Protein AF-A0A2N2ZIQ5-F1 (afdb_monomer_lite)

Sequence (145 aa):
MNPFLFITVTIGIGVLFEKLFQKEEELSEIKPENIFEDFKVKYFKKSHVGATKTQITKSIEKIIPEYKSFKIGKTGNPTTRNAGHKTYTSMFLLCDSKDSDFISELENYYNSKYISHSKNDNKKVGSAGKSVSINGHYYLYIVVR

Structure (mmCIF, N/CA/C/O backbone):
data_AF-A0A2N2ZIQ5-F1
#
_entry.id   AF-A0A2N2ZIQ5-F1
#
loop_
_atom_site.group_PDB
_atom_site.id
_atom_site.type_symbol
_atom_site.label_atom_id
_atom_site.label_alt_id
_atom_site.label_comp_id
_atom_site.label_asym_id
_atom_site.label_entity_id
_atom_site.label_seq_id
_atom_site.pdbx_PDB_ins_code
_atom_site.Cartn_x
_atom_site.Cartn_y
_atom_site.Cartn_z
_atom_site.occupancy
_atom_site.B_iso_or_equiv
_atom_site.auth_seq_id
_atom_site.auth_comp_id
_atom_site.auth_asym_id
_atom_site.auth_atom_id
_atom_site.pdbx_PDB_model_num
ATOM 1 N N . MET A 1 1 ? -17.606 -17.488 10.998 1.00 30.20 1 MET A N 1
ATOM 2 C CA . MET A 1 1 ? -16.674 -18.490 10.436 1.00 30.20 1 MET A CA 1
ATOM 3 C C . MET A 1 1 ? -15.318 -17.825 10.333 1.00 30.20 1 MET A C 1
ATOM 5 O O . MET A 1 1 ? -15.194 -16.871 9.585 1.00 30.20 1 MET A O 1
ATOM 9 N N . ASN A 1 2 ? -14.368 -18.262 11.156 1.00 43.09 2 ASN A N 1
ATOM 10 C CA . ASN A 1 2 ? -13.003 -17.740 11.212 1.00 43.09 2 ASN A CA 1
ATOM 11 C C . ASN A 1 2 ? -12.154 -18.411 10.123 1.00 43.09 2 ASN A C 1
ATOM 13 O O . ASN A 1 2 ? -12.148 -19.643 10.077 1.00 43.09 2 ASN A O 1
ATOM 17 N N . PRO A 1 3 ? -11.369 -17.658 9.340 1.00 38.97 3 PRO A N 1
ATOM 18 C CA . PRO A 1 3 ? -10.135 -18.183 8.795 1.00 38.97 3 PRO A CA 1
ATOM 19 C C . PRO A 1 3 ? -8.992 -17.256 9.216 1.00 38.97 3 PRO A C 1
ATOM 21 O O . PRO A 1 3 ? -8.681 -16.280 8.539 1.00 38.97 3 PRO A O 1
ATOM 24 N N . PHE A 1 4 ? -8.355 -17.583 10.342 1.00 41.16 4 PHE A N 1
ATOM 25 C CA . PHE A 1 4 ? -6.972 -17.184 10.588 1.00 41.16 4 PHE A CA 1
ATOM 26 C C . PHE A 1 4 ? -6.143 -17.764 9.443 1.00 41.16 4 PHE A C 1
ATOM 28 O O . PHE A 1 4 ? -5.848 -18.959 9.429 1.00 41.16 4 PHE A O 1
ATOM 35 N N . LEU A 1 5 ? -5.846 -16.944 8.441 1.00 45.12 5 LEU A N 1
ATOM 36 C CA . LEU A 1 5 ? -5.066 -17.362 7.296 1.00 45.12 5 LEU A CA 1
ATOM 37 C C . LEU A 1 5 ? -3.983 -16.327 7.025 1.00 45.12 5 LEU A C 1
ATOM 39 O O . LEU A 1 5 ? -4.269 -15.181 6.691 1.00 45.12 5 LEU A O 1
ATOM 43 N N . PHE A 1 6 ? -2.765 -16.849 7.126 1.00 45.56 6 PHE A N 1
ATOM 44 C CA . PHE A 1 6 ? -1.484 -16.293 6.730 1.00 45.56 6 PHE A CA 1
ATOM 45 C C . PHE A 1 6 ? -0.861 -15.261 7.655 1.00 45.56 6 PHE A C 1
ATOM 47 O O . PHE A 1 6 ? -1.304 -14.124 7.736 1.00 45.56 6 PHE A O 1
ATOM 54 N N . ILE A 1 7 ? 0.240 -15.681 8.284 1.00 50.03 7 ILE A N 1
ATOM 55 C CA . ILE A 1 7 ? 1.346 -14.774 8.548 1.00 50.03 7 ILE A CA 1
ATOM 56 C C . ILE A 1 7 ? 2.644 -15.553 8.333 1.00 50.03 7 ILE A C 1
ATOM 58 O O . ILE A 1 7 ? 3.126 -16.254 9.224 1.00 50.03 7 ILE A O 1
ATOM 62 N N . THR A 1 8 ? 3.234 -15.417 7.148 1.00 47.94 8 THR A N 1
ATOM 63 C CA . THR A 1 8 ? 4.678 -15.634 7.013 1.00 47.94 8 THR A CA 1
ATOM 64 C C . THR A 1 8 ? 5.338 -14.281 7.266 1.00 47.94 8 THR A C 1
ATOM 66 O O . THR A 1 8 ? 5.411 -13.448 6.368 1.00 47.94 8 THR A O 1
ATOM 69 N N . VAL A 1 9 ? 5.765 -14.016 8.508 1.00 52.66 9 VAL A N 1
ATOM 70 C CA . VAL A 1 9 ? 6.519 -12.793 8.833 1.00 52.66 9 VAL A CA 1
ATOM 71 C C . VAL A 1 9 ? 7.916 -12.928 8.235 1.00 52.66 9 VAL A C 1
ATOM 73 O O . VAL A 1 9 ? 8.742 -13.699 8.726 1.00 52.66 9 VAL A O 1
ATOM 76 N N . THR A 1 10 ? 8.237 -12.146 7.210 1.00 58.78 10 THR A N 1
ATOM 77 C CA . THR A 1 10 ? 9.629 -11.940 6.796 1.00 58.78 10 THR A CA 1
ATOM 78 C C . THR A 1 10 ? 10.266 -10.943 7.766 1.00 58.78 10 THR A C 1
ATOM 80 O O . THR A 1 10 ? 10.339 -9.746 7.498 1.00 58.78 10 THR A O 1
ATOM 83 N N . ILE A 1 11 ? 10.714 -11.438 8.927 1.00 60.81 11 ILE A N 1
ATOM 84 C CA . ILE A 1 11 ? 11.228 -10.647 10.069 1.00 60.81 11 ILE A CA 1
ATOM 85 C C . ILE A 1 11 ? 12.204 -9.539 9.625 1.00 60.81 11 ILE A C 1
ATOM 87 O O . ILE A 1 11 ? 12.155 -8.418 10.126 1.00 60.81 11 ILE A O 1
ATOM 91 N N . GLY A 1 12 ? 13.057 -9.816 8.631 1.00 70.00 12 GLY A N 1
ATOM 92 C CA . GLY A 1 12 ? 14.032 -8.850 8.117 1.00 70.00 12 GLY A CA 1
ATOM 93 C C . GLY A 1 12 ? 13.429 -7.628 7.411 1.00 70.00 12 GLY A C 1
ATOM 94 O O . GLY A 1 12 ? 14.000 -6.545 7.494 1.00 70.00 12 GLY A O 1
ATOM 95 N N . ILE A 1 13 ? 12.285 -7.770 6.737 1.00 74.75 13 ILE A N 1
ATOM 96 C CA . ILE A 1 13 ? 11.612 -6.656 6.054 1.00 74.75 13 ILE A CA 1
ATOM 97 C C . ILE A 1 13 ? 10.848 -5.800 7.068 1.00 74.75 13 ILE A C 1
ATOM 99 O O . ILE A 1 13 ? 10.948 -4.574 7.013 1.00 74.75 13 ILE A O 1
ATOM 103 N N . GLY A 1 14 ? 10.178 -6.423 8.043 1.00 77.56 14 GLY A N 1
ATOM 104 C CA . GLY A 1 14 ? 9.429 -5.705 9.077 1.00 77.56 14 GLY A CA 1
ATOM 105 C C . GLY A 1 14 ? 10.290 -4.710 9.868 1.00 77.56 14 GLY A C 1
ATOM 106 O O . GLY A 1 14 ? 9.921 -3.547 10.001 1.00 77.56 14 GLY A O 1
ATOM 107 N N . VAL A 1 15 ? 11.496 -5.117 10.281 1.00 80.31 15 VAL A N 1
ATOM 108 C CA . VAL A 1 15 ? 12.452 -4.244 10.999 1.00 80.31 15 VAL A CA 1
ATOM 109 C C . VAL A 1 15 ? 12.901 -3.041 10.155 1.00 80.31 15 VAL A C 1
ATOM 111 O O . VAL A 1 15 ? 13.182 -1.963 10.681 1.00 80.31 15 VAL A O 1
ATOM 114 N N . LEU A 1 16 ? 12.998 -3.195 8.832 1.00 81.50 16 LEU A N 1
ATOM 115 C CA . LEU A 1 16 ? 13.394 -2.095 7.949 1.00 81.50 16 LEU A CA 1
ATOM 116 C C . LEU A 1 16 ? 12.281 -1.061 7.797 1.00 81.50 16 LEU A C 1
ATOM 118 O O . LEU A 1 16 ? 12.554 0.140 7.800 1.00 81.50 16 LEU A O 1
ATOM 122 N N . PHE A 1 17 ? 11.041 -1.529 7.683 1.00 80.88 17 PHE A N 1
ATOM 123 C CA . PHE A 1 17 ? 9.871 -0.664 7.656 1.00 80.88 17 PHE A CA 1
ATOM 124 C C . PHE A 1 17 ? 9.663 0.048 8.989 1.00 80.88 17 PHE A C 1
ATOM 126 O O . PHE A 1 17 ? 9.414 1.248 8.983 1.00 80.88 17 PHE A O 1
ATOM 133 N N . GLU A 1 18 ? 9.869 -0.637 10.114 1.00 78.25 18 GLU A N 1
ATOM 134 C CA . GLU A 1 18 ? 9.844 -0.016 11.440 1.00 78.25 18 GLU A CA 1
ATOM 135 C C . GLU A 1 18 ? 10.811 1.175 11.505 1.00 78.25 18 GLU A C 1
ATOM 137 O O . GLU A 1 18 ? 10.415 2.283 11.847 1.00 78.25 18 GLU A O 1
ATOM 142 N N . LYS A 1 19 ? 12.067 1.002 11.074 1.00 79.25 19 LYS A N 1
ATOM 143 C CA . LYS A 1 19 ? 13.052 2.100 11.053 1.00 79.25 19 LYS A CA 1
ATOM 144 C C . LYS A 1 19 ? 12.649 3.267 10.153 1.00 79.25 19 LYS A C 1
ATOM 146 O O . LYS A 1 19 ? 12.978 4.413 10.461 1.00 79.25 19 LYS A O 1
ATOM 151 N N . LEU A 1 20 ? 11.986 2.992 9.028 1.00 78.12 20 LEU A N 1
ATOM 152 C CA . LEU A 1 20 ? 11.483 4.041 8.140 1.00 78.12 20 LEU A CA 1
ATOM 153 C C . LEU A 1 20 ? 10.326 4.805 8.803 1.00 78.12 20 LEU A C 1
ATOM 155 O O . LEU A 1 20 ? 10.297 6.035 8.758 1.00 78.12 20 LEU A O 1
ATOM 159 N N . PHE A 1 21 ? 9.418 4.076 9.450 1.00 77.19 21 PHE A N 1
ATOM 160 C CA . PHE A 1 21 ? 8.152 4.586 9.967 1.00 77.19 21 PHE A CA 1
ATOM 161 C C . PHE A 1 21 ? 8.166 5.008 11.433 1.00 77.19 21 PHE A C 1
ATOM 163 O O . PHE A 1 21 ? 7.235 5.672 11.862 1.00 77.19 21 PHE A O 1
ATOM 170 N N . GLN A 1 22 ? 9.235 4.766 12.191 1.00 72.00 22 GLN A N 1
ATOM 171 C CA . GLN A 1 22 ? 9.427 5.374 13.517 1.00 72.00 22 GLN A CA 1
ATOM 172 C C . GLN A 1 22 ? 9.374 6.913 13.470 1.00 72.00 22 GLN A C 1
ATOM 174 O O . GLN A 1 22 ? 9.111 7.562 14.477 1.00 72.00 22 GLN A O 1
ATOM 179 N N . LYS A 1 23 ? 9.613 7.512 12.297 1.00 72.19 23 LYS A N 1
ATOM 180 C CA . LYS A 1 23 ? 9.476 8.958 12.060 1.00 72.19 23 LYS A CA 1
ATOM 181 C C . LYS A 1 23 ? 8.051 9.383 11.684 1.00 72.19 23 LYS A C 1
ATOM 183 O O . LYS A 1 23 ? 7.772 10.578 11.625 1.00 72.19 23 LYS A O 1
ATOM 188 N N . GLU A 1 24 ? 7.172 8.426 11.405 1.00 77.25 24 GLU A N 1
ATOM 189 C CA . GLU A 1 24 ? 5.769 8.611 11.043 1.00 77.25 24 GLU A CA 1
ATOM 190 C C . GLU A 1 24 ? 4.879 8.273 12.239 1.00 77.25 24 GLU A C 1
ATOM 192 O O . GLU A 1 24 ? 4.600 7.110 12.505 1.00 77.25 24 GLU A O 1
ATOM 197 N N . GLU A 1 25 ? 4.385 9.293 12.944 1.00 76.81 25 GLU A N 1
ATOM 198 C CA . GLU A 1 25 ? 3.503 9.111 14.109 1.00 76.81 25 GLU A CA 1
ATOM 199 C C . GLU A 1 25 ? 2.286 8.215 13.787 1.00 76.81 25 GLU A C 1
ATOM 201 O O . GLU A 1 25 ? 1.975 7.317 14.565 1.00 76.81 25 GLU A O 1
ATOM 206 N N . GLU A 1 26 ? 1.687 8.368 12.592 1.00 80.88 26 GLU A N 1
ATOM 207 C CA . GLU A 1 26 ? 0.591 7.521 12.067 1.00 80.88 26 GLU A CA 1
ATOM 208 C C . GLU A 1 26 ? 0.905 6.018 12.087 1.00 80.88 26 GLU A C 1
ATOM 210 O O . GLU A 1 26 ? 0.016 5.196 12.313 1.00 80.88 26 GLU A O 1
ATOM 215 N N . LEU A 1 27 ? 2.155 5.660 11.795 1.00 84.44 27 LEU A N 1
ATOM 216 C CA . LEU A 1 27 ? 2.597 4.287 11.552 1.00 84.44 27 LEU A CA 1
ATOM 217 C C . LEU A 1 27 ? 3.443 3.732 12.703 1.00 84.44 27 LEU A C 1
ATOM 219 O O . LEU A 1 27 ? 3.831 2.567 12.668 1.00 84.44 27 LEU A O 1
ATOM 223 N N . SER A 1 28 ? 3.711 4.551 13.721 1.00 81.38 28 SER A N 1
ATOM 224 C CA . SER A 1 28 ? 4.608 4.234 14.835 1.00 81.38 28 SER A CA 1
ATOM 225 C C . SER A 1 28 ? 4.145 3.048 15.691 1.00 81.38 28 SER A C 1
ATOM 227 O O . SER A 1 28 ? 4.970 2.381 16.311 1.00 81.38 28 SER A O 1
ATOM 229 N N . GLU A 1 29 ? 2.843 2.748 15.696 1.00 83.94 29 GLU A N 1
ATOM 230 C CA . GLU A 1 29 ? 2.259 1.616 16.428 1.00 83.94 29 GLU A CA 1
ATOM 231 C C . GLU A 1 29 ? 2.322 0.286 15.652 1.00 83.94 29 GLU A C 1
ATOM 233 O O . GLU A 1 29 ? 2.058 -0.778 16.222 1.00 83.94 29 GLU A O 1
ATOM 238 N N . ILE A 1 30 ? 2.692 0.311 14.365 1.00 86.50 30 ILE A N 1
ATOM 239 C CA . ILE A 1 30 ? 2.814 -0.903 13.553 1.00 86.50 30 ILE A CA 1
ATOM 240 C C . ILE A 1 30 ? 4.115 -1.613 13.916 1.00 86.50 30 ILE A C 1
ATOM 242 O O . ILE A 1 30 ? 5.209 -1.225 13.506 1.00 86.50 30 ILE A O 1
ATOM 246 N N . LYS A 1 31 ? 3.983 -2.702 14.666 1.00 86.00 31 LYS A N 1
ATOM 247 C CA . LYS A 1 31 ? 5.106 -3.574 15.006 1.00 86.00 31 LYS A CA 1
ATOM 248 C C . LYS A 1 31 ? 5.521 -4.449 13.814 1.00 86.00 31 LYS A C 1
ATOM 250 O O . LYS A 1 31 ? 4.661 -4.769 12.989 1.00 86.00 31 LYS A O 1
ATOM 255 N N . PRO A 1 32 ? 6.789 -4.896 13.729 1.00 84.69 32 PRO A N 1
ATOM 256 C CA . PRO A 1 32 ? 7.269 -5.761 12.647 1.00 84.69 32 PRO A CA 1
ATOM 257 C C . PRO A 1 32 ? 6.417 -7.014 12.394 1.00 84.69 32 PRO A C 1
ATOM 259 O O . PRO A 1 32 ? 6.243 -7.409 11.244 1.00 84.69 32 PRO A O 1
ATOM 262 N N . GLU A 1 33 ? 5.861 -7.624 13.441 1.00 84.12 33 GLU A N 1
ATOM 263 C CA . GLU A 1 33 ? 4.972 -8.790 13.354 1.00 84.12 33 GLU A CA 1
ATOM 264 C C . GLU A 1 33 ? 3.608 -8.497 12.703 1.00 84.12 33 GLU A C 1
ATOM 266 O O . GLU A 1 33 ? 2.940 -9.424 12.252 1.00 84.12 33 GLU A O 1
ATOM 271 N N . ASN A 1 34 ? 3.221 -7.222 12.606 1.00 88.12 34 ASN A N 1
ATOM 272 C CA . ASN A 1 34 ? 1.977 -6.755 11.987 1.00 88.12 34 ASN A CA 1
ATOM 273 C C . ASN A 1 34 ? 2.201 -6.198 10.568 1.00 88.12 34 ASN A C 1
ATOM 275 O O . ASN A 1 34 ? 1.397 -5.404 10.068 1.00 88.12 34 ASN A O 1
ATOM 279 N N . ILE A 1 35 ? 3.313 -6.582 9.933 1.00 86.94 35 ILE A N 1
ATOM 280 C CA . ILE A 1 35 ? 3.638 -6.256 8.544 1.00 86.94 35 ILE A CA 1
ATOM 281 C C . ILE A 1 35 ? 3.540 -7.537 7.714 1.00 86.94 35 ILE A C 1
ATOM 283 O O . ILE A 1 35 ? 4.352 -8.452 7.841 1.00 86.94 35 ILE A O 1
ATOM 287 N N . PHE A 1 36 ? 2.535 -7.586 6.845 1.00 87.31 36 PHE A N 1
ATOM 288 C CA . PHE A 1 36 ? 2.138 -8.779 6.106 1.00 87.31 36 PHE A CA 1
ATOM 289 C C . PHE A 1 36 ? 2.547 -8.697 4.636 1.00 87.31 36 PHE A C 1
ATOM 291 O O . PHE A 1 36 ? 2.262 -7.711 3.952 1.00 87.31 36 PHE A O 1
ATOM 298 N N . GLU A 1 37 ? 3.156 -9.764 4.117 1.00 84.75 37 GLU A N 1
ATOM 299 C CA . GLU A 1 37 ? 3.523 -9.885 2.696 1.00 84.75 37 GLU A CA 1
ATOM 300 C C . GLU A 1 37 ? 2.596 -10.806 1.900 1.00 84.75 37 GLU A C 1
ATOM 302 O O . GLU A 1 37 ? 2.709 -10.880 0.680 1.00 84.75 37 GLU A O 1
ATOM 307 N N . ASP A 1 38 ? 1.645 -11.479 2.546 1.00 79.31 38 ASP A N 1
ATOM 308 C CA . ASP A 1 38 ? 0.836 -12.525 1.904 1.00 79.31 38 ASP A CA 1
ATOM 309 C C . ASP A 1 38 ? -0.085 -11.990 0.788 1.00 79.31 38 ASP A C 1
ATOM 311 O O . ASP A 1 38 ? -0.530 -12.729 -0.091 1.00 79.31 38 ASP A O 1
ATOM 315 N N . PHE A 1 39 ? -0.322 -10.676 0.775 1.00 78.94 39 PHE A N 1
ATOM 316 C CA . PHE A 1 39 ? -1.100 -9.968 -0.245 1.00 78.94 39 PHE A CA 1
ATOM 317 C C . PHE A 1 39 ? -0.244 -9.316 -1.337 1.00 78.94 39 PHE A C 1
ATOM 319 O O . PHE A 1 39 ? -0.793 -8.693 -2.257 1.00 78.94 39 PHE A O 1
ATOM 326 N N . LYS A 1 40 ? 1.082 -9.457 -1.244 1.00 82.88 40 LYS A N 1
ATOM 327 C CA . LYS A 1 40 ? 2.047 -8.795 -2.113 1.00 82.88 40 LYS A CA 1
ATOM 328 C C . LYS A 1 40 ? 2.077 -9.459 -3.477 1.00 82.88 40 LYS A C 1
ATOM 330 O O . LYS A 1 40 ? 2.458 -10.618 -3.648 1.00 82.88 40 LYS A O 1
ATOM 335 N N . VAL A 1 41 ? 1.718 -8.680 -4.483 1.00 79.81 41 VAL A N 1
ATOM 336 C CA . VAL A 1 41 ? 1.784 -9.099 -5.874 1.00 79.81 41 VAL A CA 1
ATOM 337 C C . VAL A 1 41 ? 3.225 -9.004 -6.355 1.00 79.81 41 VAL A C 1
ATOM 339 O O . VAL A 1 41 ? 3.811 -7.922 -6.375 1.00 79.81 41 VAL A O 1
ATOM 342 N N . LYS A 1 42 ? 3.793 -10.133 -6.794 1.00 70.81 42 LYS A N 1
ATOM 343 C CA . LYS A 1 42 ? 5.086 -10.137 -7.486 1.00 70.81 42 LYS A CA 1
ATOM 344 C C . LYS A 1 42 ? 4.936 -9.415 -8.823 1.00 70.81 42 LYS A C 1
ATOM 346 O O . LYS A 1 42 ? 4.207 -9.866 -9.707 1.00 70.81 42 LYS A O 1
ATOM 351 N N . TYR A 1 43 ? 5.626 -8.291 -8.980 1.00 63.97 43 TYR A N 1
ATOM 352 C CA . TYR A 1 43 ? 5.689 -7.593 -10.256 1.00 63.97 43 TYR A CA 1
ATOM 353 C C . TYR A 1 43 ? 6.667 -8.303 -11.200 1.00 63.97 43 TYR A C 1
ATOM 355 O O . TYR A 1 43 ? 7.847 -8.447 -10.887 1.00 63.97 43 TYR A O 1
ATOM 363 N N . PHE A 1 44 ? 6.181 -8.748 -12.363 1.00 56.66 44 PHE A N 1
ATOM 364 C CA . PHE A 1 44 ? 6.996 -9.514 -13.313 1.00 56.66 44 PHE A CA 1
ATOM 365 C C . PHE A 1 44 ? 7.610 -8.658 -14.432 1.00 56.66 44 PHE A C 1
ATOM 367 O O . PHE A 1 44 ? 8.755 -8.919 -14.788 1.00 56.66 44 PHE A O 1
ATOM 374 N N . LYS A 1 45 ? 6.885 -7.676 -15.008 1.00 60.84 45 LYS A N 1
ATOM 375 C CA . LYS A 1 45 ? 7.335 -6.773 -16.103 1.00 60.84 45 LYS A CA 1
ATOM 376 C C . LYS A 1 45 ? 6.273 -5.708 -16.447 1.00 60.84 45 LYS A C 1
ATOM 378 O O . LYS A 1 45 ? 5.081 -5.940 -16.256 1.00 60.84 45 LYS A O 1
ATOM 383 N N . LYS A 1 46 ? 6.692 -4.602 -17.088 1.00 59.00 46 LYS A N 1
ATOM 384 C CA . LYS A 1 46 ? 5.838 -3.460 -17.511 1.00 59.00 46 LYS A CA 1
ATOM 385 C C . LYS A 1 46 ? 4.689 -3.831 -18.459 1.00 59.00 46 LYS A C 1
ATOM 387 O O . LYS A 1 46 ? 3.666 -3.160 -18.472 1.00 59.00 46 LYS A O 1
ATOM 392 N N . SER A 1 47 ? 4.795 -4.941 -19.187 1.00 57.84 47 SER A N 1
ATOM 393 C CA . SER A 1 47 ? 3.710 -5.471 -20.028 1.00 57.84 47 SER A CA 1
ATOM 394 C C . SER A 1 47 ? 2.527 -6.067 -19.247 1.00 57.84 47 SER A C 1
ATOM 396 O O . SER A 1 47 ? 1.507 -6.379 -19.850 1.00 57.84 47 SER A O 1
ATOM 398 N N . HIS A 1 48 ? 2.624 -6.206 -17.919 1.00 69.81 48 HIS A N 1
ATOM 399 C CA . HIS A 1 48 ? 1.614 -6.873 -17.085 1.00 69.81 48 HIS 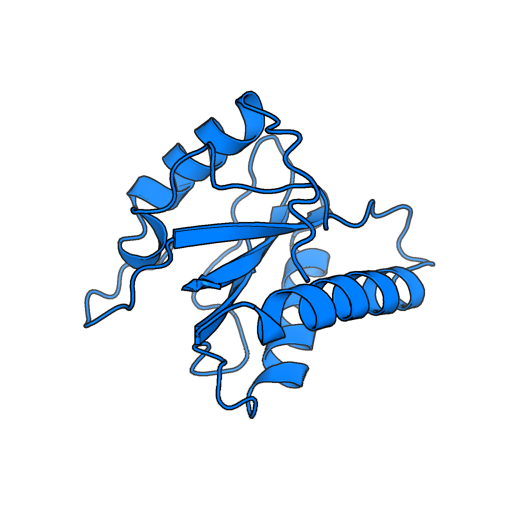A CA 1
ATOM 400 C C . HIS A 1 48 ? 0.904 -5.933 -16.099 1.00 69.81 48 HIS A C 1
ATOM 402 O O . HIS A 1 48 ? 0.207 -6.404 -15.204 1.00 69.81 48 HIS A O 1
ATOM 408 N N . VAL A 1 49 ? 1.025 -4.610 -16.266 1.00 76.25 49 VAL A N 1
ATOM 409 C CA . VAL A 1 49 ? 0.447 -3.613 -15.339 1.00 76.25 49 VAL A CA 1
ATOM 410 C C . VAL A 1 49 ? -1.056 -3.817 -15.117 1.00 76.25 49 VAL A C 1
ATOM 412 O O . VAL A 1 49 ? -1.525 -3.683 -13.988 1.00 76.25 49 VAL A O 1
ATOM 415 N N . GLY A 1 50 ? -1.812 -4.193 -16.154 1.00 79.62 50 GLY A N 1
ATOM 416 C CA . GLY A 1 50 ? -3.238 -4.516 -16.020 1.00 79.62 50 GLY A CA 1
ATOM 417 C C . GLY A 1 50 ? -3.490 -5.687 -15.064 1.00 79.62 50 GLY A C 1
ATOM 418 O O . GLY A 1 50 ? -4.262 -5.556 -14.118 1.00 79.62 50 GLY A O 1
ATOM 419 N N . ALA A 1 51 ? -2.771 -6.798 -15.248 1.00 79.69 51 ALA A N 1
ATOM 420 C CA . ALA A 1 51 ? -2.872 -7.971 -14.380 1.00 79.69 51 ALA A CA 1
ATOM 421 C C . ALA A 1 51 ? -2.408 -7.671 -12.944 1.00 79.69 51 ALA A C 1
ATOM 423 O O . ALA A 1 51 ? -3.077 -8.071 -11.990 1.00 79.69 51 ALA A O 1
ATOM 424 N N . THR A 1 52 ? -1.324 -6.903 -12.782 1.00 85.00 52 THR A N 1
ATOM 425 C CA . THR A 1 52 ? -0.866 -6.414 -11.473 1.00 85.00 52 THR A CA 1
ATOM 426 C C . THR A 1 52 ? -1.965 -5.611 -10.778 1.00 85.00 52 THR A C 1
ATOM 428 O O . THR A 1 52 ? -2.267 -5.865 -9.613 1.00 85.00 52 THR A O 1
ATOM 431 N N . LYS A 1 53 ? -2.634 -4.694 -11.492 1.00 90.56 53 LYS A N 1
ATOM 432 C CA . LYS A 1 53 ? -3.746 -3.913 -10.931 1.00 90.56 53 LYS A CA 1
ATOM 433 C C . LYS A 1 53 ? -4.933 -4.789 -10.528 1.00 90.56 53 LYS A C 1
ATOM 435 O O . LYS A 1 53 ? -5.510 -4.590 -9.461 1.00 90.56 53 LYS A O 1
ATOM 440 N N . THR A 1 54 ? -5.287 -5.787 -11.334 1.00 90.56 54 THR A N 1
ATOM 441 C CA . THR A 1 54 ? -6.356 -6.732 -10.983 1.00 90.56 54 THR A CA 1
ATOM 442 C C . THR A 1 54 ? -6.031 -7.502 -9.704 1.00 90.56 54 THR A C 1
ATOM 444 O O . THR A 1 54 ? -6.896 -7.642 -8.843 1.00 90.56 54 THR A O 1
ATOM 447 N N . GLN A 1 55 ? -4.798 -7.987 -9.549 1.00 90.06 55 GLN A N 1
ATOM 448 C CA . GLN A 1 55 ? -4.400 -8.748 -8.363 1.00 90.06 55 GLN A CA 1
ATOM 449 C C . GLN A 1 55 ? -4.351 -7.870 -7.107 1.00 90.06 55 GLN A C 1
ATOM 451 O O . GLN A 1 55 ? -4.935 -8.245 -6.095 1.00 90.06 55 GLN A O 1
ATOM 456 N N . ILE A 1 56 ? -3.759 -6.673 -7.190 1.00 93.06 56 ILE A N 1
ATOM 457 C CA . ILE A 1 56 ? -3.741 -5.726 -6.065 1.00 93.06 56 ILE A CA 1
ATOM 458 C C . ILE A 1 56 ? -5.171 -5.315 -5.683 1.00 93.06 56 ILE A C 1
ATOM 460 O O . ILE A 1 56 ? -5.493 -5.261 -4.500 1.00 93.06 56 ILE A O 1
ATOM 464 N N . THR A 1 57 ? -6.054 -5.076 -6.661 1.00 95.06 57 THR A N 1
ATOM 465 C CA . THR A 1 57 ? -7.474 -4.785 -6.397 1.00 95.06 57 THR A CA 1
ATOM 466 C C . THR A 1 57 ? -8.117 -5.900 -5.576 1.00 95.06 57 THR A C 1
ATOM 468 O O . THR A 1 57 ? -8.720 -5.608 -4.549 1.00 95.06 57 THR A O 1
ATOM 471 N N . LYS A 1 58 ? -7.925 -7.166 -5.970 1.00 92.75 58 LYS A N 1
ATOM 472 C CA . LYS A 1 58 ? -8.446 -8.319 -5.220 1.00 92.75 58 LYS A CA 1
ATOM 473 C C . LYS A 1 58 ? -7.883 -8.389 -3.801 1.00 92.75 58 LYS A C 1
ATOM 475 O O . LYS A 1 58 ? -8.616 -8.750 -2.888 1.00 92.75 58 LYS A O 1
ATOM 480 N N . SER A 1 59 ? -6.604 -8.065 -3.604 1.00 93.12 59 SER A N 1
ATOM 481 C CA . SER A 1 59 ? -6.008 -7.988 -2.266 1.00 93.12 59 SER A CA 1
ATOM 482 C C . SER A 1 59 ? -6.681 -6.907 -1.418 1.00 93.12 59 SER A C 1
ATOM 484 O O . SER A 1 59 ? -7.123 -7.187 -0.309 1.00 93.12 59 SER A O 1
ATOM 486 N N . ILE A 1 60 ? -6.835 -5.695 -1.956 1.00 94.88 60 ILE A N 1
ATOM 487 C CA . ILE A 1 60 ? -7.478 -4.575 -1.256 1.00 94.88 60 ILE A CA 1
ATOM 488 C C . ILE A 1 60 ? -8.937 -4.907 -0.901 1.00 94.88 60 ILE A C 1
ATOM 490 O O . ILE A 1 60 ? -9.355 -4.693 0.233 1.00 94.88 60 ILE A O 1
ATOM 494 N N . GLU A 1 61 ? -9.699 -5.473 -1.839 1.00 94.88 61 GLU A N 1
ATOM 495 C CA . GLU A 1 61 ? -11.106 -5.852 -1.637 1.00 94.88 61 GLU A CA 1
ATOM 496 C C . GLU A 1 61 ? -11.284 -6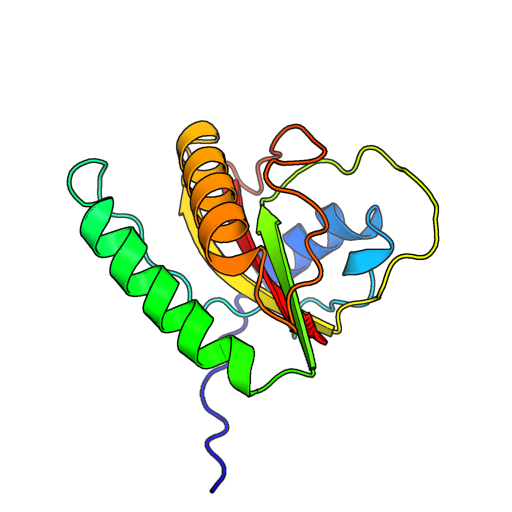.972 -0.604 1.00 94.88 61 GLU A C 1
ATOM 498 O O . GLU A 1 61 ? -12.346 -7.068 0.005 1.00 94.88 61 GLU A O 1
ATOM 503 N N . LYS A 1 62 ? -10.251 -7.788 -0.363 1.00 93.62 62 LYS A N 1
ATOM 504 C CA . LYS A 1 62 ? -10.229 -8.758 0.740 1.00 93.62 62 LYS A CA 1
ATOM 505 C C . LYS A 1 62 ? -9.890 -8.123 2.086 1.00 93.62 62 LYS A C 1
ATOM 507 O O . LYS A 1 62 ? -10.396 -8.581 3.098 1.00 93.62 62 LYS A O 1
ATOM 512 N N . ILE A 1 63 ? -9.039 -7.098 2.101 1.00 93.38 63 ILE A N 1
ATOM 513 C CA . ILE A 1 63 ? -8.575 -6.449 3.335 1.00 93.38 63 ILE A CA 1
ATOM 514 C C . ILE A 1 63 ? -9.644 -5.487 3.878 1.00 93.38 63 ILE A C 1
ATOM 516 O O . ILE A 1 63 ? -10.032 -5.590 5.033 1.00 93.38 63 ILE A O 1
ATOM 520 N N . ILE A 1 64 ? -10.164 -4.564 3.059 1.00 95.06 64 ILE A N 1
ATOM 521 C CA . ILE A 1 64 ? -11.054 -3.467 3.505 1.00 95.06 64 ILE A CA 1
ATOM 522 C C . ILE A 1 64 ? -12.272 -3.912 4.349 1.00 95.06 64 ILE A C 1
ATOM 524 O O . ILE A 1 64 ? -12.632 -3.193 5.295 1.00 95.06 64 ILE A O 1
ATOM 528 N N . PRO A 1 65 ? -12.974 -5.018 4.034 1.00 95.50 65 PRO A N 1
ATOM 529 C CA . PRO A 1 65 ? -14.145 -5.435 4.803 1.00 95.50 65 PRO A CA 1
ATOM 530 C C . PRO A 1 65 ? -13.835 -5.727 6.275 1.00 95.50 65 PRO A C 1
ATOM 532 O O . PRO A 1 65 ? -14.651 -5.371 7.125 1.00 95.50 65 PRO A O 1
ATOM 535 N N . GLU A 1 66 ? -12.645 -6.259 6.560 1.00 94.69 66 GLU A N 1
ATOM 536 C CA . GLU A 1 66 ? -12.222 -6.760 7.876 1.00 94.69 66 GLU A CA 1
ATOM 537 C C . GLU A 1 66 ? -11.833 -5.650 8.869 1.00 94.69 66 GLU A C 1
ATOM 539 O O . GLU A 1 66 ? -11.712 -5.899 10.065 1.00 94.69 66 GLU A O 1
ATOM 544 N N . TYR A 1 67 ? -11.664 -4.410 8.394 1.00 94.50 67 TYR A N 1
ATOM 545 C CA . TYR A 1 67 ? -11.131 -3.303 9.195 1.00 94.50 67 TYR A CA 1
ATOM 546 C C . TYR A 1 67 ? -12.071 -2.097 9.252 1.00 94.50 67 TYR A C 1
ATOM 548 O O . TYR A 1 67 ? -12.967 -1.917 8.416 1.00 94.50 67 TYR A O 1
ATOM 556 N N . LYS A 1 68 ? -11.884 -1.241 10.261 1.00 94.62 68 LYS A N 1
ATOM 557 C CA . LYS A 1 68 ? -12.725 -0.057 10.491 1.00 94.62 68 LYS A CA 1
ATOM 558 C C . LYS A 1 68 ? -12.394 1.062 9.513 1.00 94.62 68 LYS A C 1
ATOM 560 O O . LYS A 1 68 ? -13.299 1.747 9.033 1.00 94.62 68 LYS A O 1
ATOM 565 N N . SER A 1 69 ? -11.114 1.274 9.231 1.00 94.88 69 SER A N 1
ATOM 566 C CA . SER A 1 69 ? -10.673 2.129 8.129 1.00 94.88 69 SER A CA 1
ATOM 567 C C . SER A 1 69 ? -9.339 1.677 7.571 1.00 94.88 69 SER A C 1
ATOM 569 O O . SER A 1 69 ? -8.680 0.798 8.126 1.00 94.88 69 SER A O 1
ATOM 571 N N . PHE A 1 70 ? -8.973 2.278 6.447 1.00 94.75 70 PHE A N 1
ATOM 572 C CA . PHE A 1 70 ? -7.722 2.009 5.775 1.00 94.75 70 PHE A CA 1
ATOM 573 C C . PHE A 1 70 ? -7.148 3.270 5.137 1.00 94.75 70 PHE A C 1
ATOM 575 O O . PHE A 1 70 ? -7.870 4.226 4.852 1.00 94.75 70 PHE A O 1
ATOM 582 N N . LYS A 1 71 ? -5.853 3.223 4.844 1.00 93.25 71 LYS A N 1
ATOM 583 C CA . LYS A 1 71 ? -5.147 4.192 4.010 1.00 93.25 71 LYS A CA 1
ATOM 584 C C . LYS A 1 71 ? -4.202 3.453 3.080 1.00 93.25 71 LYS A C 1
ATOM 586 O O . LYS A 1 71 ? -3.529 2.509 3.487 1.00 93.25 71 LYS A O 1
ATOM 591 N N . ILE A 1 72 ? -4.151 3.884 1.829 1.00 92.94 72 ILE A N 1
ATOM 592 C CA . ILE A 1 72 ? -3.198 3.380 0.844 1.00 92.94 72 ILE A CA 1
ATOM 593 C C . ILE A 1 72 ? -2.036 4.362 0.784 1.00 92.94 72 ILE A C 1
ATOM 595 O O . ILE A 1 72 ? -2.224 5.581 0.712 1.00 92.94 72 ILE A O 1
ATOM 599 N N . GLY A 1 73 ? -0.830 3.817 0.853 1.00 91.00 73 GLY A N 1
ATOM 600 C CA . GLY A 1 73 ? 0.394 4.593 0.864 1.00 91.00 73 GLY A CA 1
ATOM 601 C C . GLY A 1 73 ? 1.515 3.887 0.128 1.00 91.00 73 GLY A C 1
ATOM 602 O O . GLY A 1 73 ? 1.394 2.753 -0.343 1.00 91.00 73 GLY A O 1
ATOM 603 N N . LYS A 1 74 ? 2.629 4.598 0.025 1.00 90.50 74 LYS A N 1
ATOM 604 C CA . LYS A 1 74 ? 3.880 4.088 -0.519 1.00 90.50 74 LYS A CA 1
ATOM 605 C C . LYS A 1 74 ? 5.026 4.403 0.423 1.00 90.50 74 LYS A C 1
ATOM 607 O O . LYS A 1 74 ? 4.919 5.309 1.249 1.00 90.50 74 LYS A O 1
ATOM 612 N N . THR A 1 75 ? 6.140 3.693 0.289 1.00 88.06 75 THR A N 1
ATOM 613 C CA . THR A 1 75 ? 7.353 4.057 1.031 1.00 88.06 75 THR A CA 1
ATOM 614 C C . THR A 1 75 ? 7.795 5.456 0.631 1.00 88.06 75 THR A C 1
ATOM 616 O O . THR A 1 75 ? 8.092 5.732 -0.533 1.00 88.06 75 THR A O 1
ATOM 619 N N . GLY A 1 76 ? 7.828 6.361 1.600 1.00 77.88 76 GLY A N 1
ATOM 620 C CA . GLY A 1 76 ? 8.130 7.769 1.402 1.00 77.88 76 GLY A CA 1
ATOM 621 C C . GLY A 1 76 ? 8.782 8.358 2.638 1.00 77.88 76 GLY A C 1
ATOM 622 O O . GLY A 1 76 ? 8.861 7.709 3.674 1.00 77.88 76 GLY A O 1
ATOM 623 N N . ASN A 1 77 ? 9.290 9.579 2.503 1.00 60.47 77 ASN A N 1
ATOM 624 C CA . ASN A 1 77 ? 9.681 10.368 3.661 1.00 60.47 77 ASN A CA 1
ATOM 625 C C . ASN A 1 77 ? 8.481 11.243 4.042 1.00 60.47 77 ASN A C 1
ATOM 627 O O . ASN A 1 77 ? 8.040 12.029 3.191 1.00 60.47 77 ASN A O 1
ATOM 631 N N . PRO A 1 78 ? 7.940 11.146 5.263 1.00 54.53 78 PRO A N 1
ATOM 632 C CA . PRO A 1 78 ? 6.925 12.083 5.707 1.00 54.53 78 PRO A CA 1
ATOM 633 C C . PRO A 1 78 ? 7.531 13.489 5.733 1.00 54.53 78 PRO A C 1
ATOM 635 O O . PRO A 1 78 ? 8.490 13.763 6.454 1.00 54.53 78 PRO A O 1
ATOM 638 N N . THR A 1 79 ? 6.966 14.434 4.982 1.00 54.16 79 THR A N 1
ATOM 639 C CA . THR A 1 79 ? 7.104 15.836 5.387 1.00 54.16 79 THR A CA 1
ATOM 640 C C . THR A 1 79 ? 6.245 15.991 6.629 1.00 54.16 79 THR A C 1
ATOM 642 O O . THR A 1 79 ? 5.018 16.035 6.529 1.00 54.16 79 THR A O 1
ATOM 645 N N . THR A 1 80 ? 6.894 15.986 7.788 1.00 50.34 80 THR A N 1
ATOM 646 C CA . THR A 1 80 ? 6.300 16.166 9.111 1.00 50.34 80 THR A CA 1
ATOM 647 C C . THR A 1 80 ? 5.301 17.321 9.098 1.00 50.34 80 THR A C 1
ATOM 649 O O . THR A 1 80 ? 5.657 18.498 9.09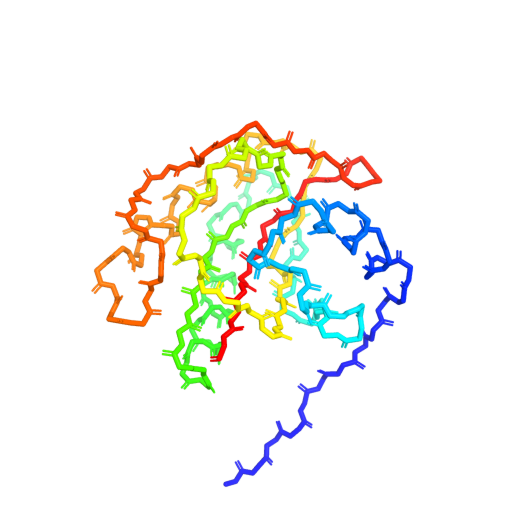7 1.00 50.34 80 THR A O 1
ATOM 652 N N . ARG A 1 81 ? 4.010 16.991 9.071 1.00 49.53 81 ARG A N 1
ATOM 653 C CA . ARG A 1 81 ? 2.952 17.916 9.471 1.00 49.53 81 ARG A CA 1
ATOM 654 C C . ARG A 1 81 ? 2.209 17.279 10.626 1.00 49.53 81 ARG A C 1
ATOM 656 O O . ARG A 1 81 ? 1.369 16.408 10.424 1.00 49.53 81 ARG A O 1
ATOM 663 N N . ASN A 1 82 ? 2.575 17.735 11.818 1.00 48.59 82 ASN A N 1
ATOM 664 C CA . ASN A 1 82 ? 1.945 17.428 13.093 1.00 48.59 82 ASN A CA 1
ATOM 665 C C . ASN A 1 82 ? 0.517 17.985 13.088 1.00 48.59 82 ASN A C 1
ATOM 667 O O . ASN A 1 82 ? 0.350 19.196 13.220 1.00 48.59 82 ASN A O 1
ATOM 671 N N . ALA A 1 83 ? -0.499 17.139 12.900 1.00 45.38 83 ALA A N 1
ATOM 672 C CA . ALA A 1 83 ? -1.869 17.447 13.321 1.00 45.38 83 ALA A CA 1
ATOM 673 C C . ALA A 1 83 ? -2.784 16.209 13.258 1.00 45.38 83 ALA A C 1
ATOM 675 O O . ALA A 1 83 ? -3.274 15.856 12.186 1.00 45.38 83 ALA A O 1
ATOM 676 N N . GLY A 1 84 ? -3.095 15.629 14.425 1.00 55.22 84 GLY A N 1
ATOM 677 C CA . GLY A 1 84 ? -4.321 14.843 14.651 1.00 55.22 84 GLY A CA 1
ATOM 678 C C . GLY A 1 84 ? -4.450 13.563 13.828 1.00 55.22 84 GLY A C 1
ATOM 679 O O . GLY A 1 84 ? -5.532 13.234 13.336 1.00 55.22 84 GLY A O 1
ATOM 680 N N . HIS A 1 85 ? -3.334 12.881 13.633 1.00 63.84 85 HIS A N 1
ATOM 681 C CA . HIS A 1 85 ? -3.244 11.707 12.789 1.00 63.84 85 HIS A CA 1
ATOM 682 C C . HIS A 1 85 ? -3.814 10.457 13.470 1.00 63.84 85 HIS A C 1
ATOM 684 O O . HIS A 1 85 ? -3.639 10.255 14.668 1.00 63.84 85 HIS A O 1
ATOM 690 N N . LYS A 1 86 ? -4.540 9.628 12.710 1.00 78.44 86 LYS A N 1
ATOM 691 C CA . LYS A 1 86 ? -5.058 8.340 13.198 1.00 78.44 86 LYS A CA 1
ATOM 692 C C . LYS A 1 86 ? -3.911 7.330 13.227 1.00 78.44 86 LYS A C 1
ATOM 694 O O . LYS A 1 86 ? -3.147 7.283 12.267 1.00 78.44 86 LYS A O 1
ATOM 699 N N . THR A 1 87 ? -3.827 6.522 14.279 1.00 85.00 87 THR A N 1
ATOM 700 C CA . THR A 1 87 ? -2.859 5.423 14.346 1.00 85.00 87 THR A CA 1
ATOM 701 C C . THR A 1 87 ? -3.392 4.184 13.628 1.00 85.00 87 THR A C 1
ATOM 703 O O . THR A 1 87 ? -4.603 3.928 13.605 1.00 85.00 87 THR A O 1
ATOM 706 N N . TYR A 1 88 ? -2.482 3.439 13.002 1.00 90.12 88 TYR A N 1
ATOM 707 C CA . TYR A 1 88 ? -2.772 2.179 12.322 1.00 90.12 88 TYR A CA 1
ATOM 708 C C . TYR A 1 88 ? -2.099 1.018 13.049 1.00 90.12 88 TYR A C 1
ATOM 710 O O . TYR A 1 88 ? -1.011 1.161 13.601 1.00 90.12 88 TYR A O 1
ATOM 718 N N . THR A 1 89 ? -2.738 -0.148 13.025 1.00 90.75 89 THR A N 1
ATOM 719 C CA . THR A 1 89 ? -2.303 -1.330 13.785 1.00 90.75 89 THR A CA 1
ATOM 720 C C . THR A 1 89 ? -1.646 -2.391 12.913 1.00 90.75 89 THR A C 1
ATOM 722 O O . THR A 1 89 ? -0.958 -3.276 13.421 1.00 90.75 89 THR A O 1
ATOM 725 N N . SER A 1 90 ? -1.865 -2.344 11.598 1.00 91.69 90 SER A N 1
ATOM 726 C CA . SER A 1 90 ? -1.369 -3.350 10.659 1.00 91.69 90 SER A CA 1
ATOM 727 C C . SER A 1 90 ? -1.059 -2.755 9.294 1.00 91.69 90 SER A C 1
ATOM 729 O O . SER A 1 90 ? -1.719 -1.815 8.843 1.00 91.69 90 SER A O 1
ATOM 731 N N . MET A 1 91 ? -0.072 -3.347 8.624 1.00 92.38 91 MET A N 1
ATOM 732 C CA . MET A 1 91 ? 0.343 -3.014 7.266 1.00 92.38 91 MET A CA 1
ATOM 733 C C . MET A 1 91 ? 0.334 -4.259 6.388 1.00 92.38 91 MET A C 1
ATOM 735 O O . MET A 1 91 ? 0.917 -5.278 6.740 1.00 92.38 91 MET A O 1
ATOM 739 N N . PHE A 1 92 ? -0.239 -4.149 5.195 1.00 92.44 92 PHE A N 1
ATOM 740 C CA . PHE A 1 92 ? -0.180 -5.186 4.171 1.00 92.44 92 PHE A CA 1
ATOM 741 C C . PHE A 1 92 ? 0.570 -4.651 2.956 1.00 92.44 92 PHE A C 1
ATOM 743 O O . PHE A 1 92 ? 0.157 -3.660 2.342 1.00 92.44 92 PHE A O 1
ATOM 750 N N . LEU A 1 93 ? 1.673 -5.302 2.592 1.00 92.06 93 LEU A N 1
ATOM 751 C CA . LEU A 1 93 ? 2.407 -4.982 1.374 1.00 92.06 93 LEU A CA 1
ATOM 752 C C . LEU A 1 93 ? 1.612 -5.482 0.168 1.00 92.06 93 LEU A C 1
ATOM 754 O O . LEU A 1 93 ? 1.198 -6.637 0.110 1.00 92.06 93 LEU A O 1
ATOM 758 N N . LEU A 1 94 ? 1.402 -4.601 -0.807 1.00 93.25 94 LEU A N 1
ATOM 759 C CA . LEU A 1 94 ? 0.579 -4.873 -1.986 1.00 93.25 94 LEU A CA 1
ATOM 760 C C . LEU A 1 94 ? 1.425 -5.097 -3.238 1.00 93.25 94 LEU A C 1
ATOM 762 O O . LEU A 1 94 ? 1.073 -5.912 -4.087 1.00 93.25 94 LEU A O 1
ATOM 766 N N . CYS A 1 95 ? 2.531 -4.367 -3.370 1.00 92.38 95 CYS A N 1
ATOM 767 C CA . CYS A 1 95 ? 3.446 -4.461 -4.504 1.00 92.38 95 CYS A CA 1
ATOM 768 C C . CYS A 1 95 ? 4.804 -3.877 -4.119 1.00 92.38 95 CYS A C 1
ATOM 770 O O . CYS A 1 95 ? 4.866 -2.924 -3.343 1.00 92.38 95 CYS A O 1
ATOM 772 N N . ASP A 1 96 ? 5.875 -4.383 -4.720 1.00 91.12 96 ASP A N 1
ATOM 773 C CA . ASP A 1 96 ? 7.188 -3.748 -4.697 1.00 91.12 96 ASP A CA 1
ATOM 774 C C . ASP A 1 96 ? 7.750 -3.584 -6.114 1.00 91.12 96 ASP A C 1
ATOM 776 O O . ASP A 1 96 ? 7.357 -4.288 -7.046 1.00 91.12 96 ASP A O 1
ATOM 780 N N . SER A 1 97 ? 8.645 -2.617 -6.290 1.00 89.88 97 SER A N 1
ATOM 781 C CA . SER A 1 97 ? 9.365 -2.394 -7.542 1.00 89.88 97 SER A CA 1
ATOM 782 C C . SER A 1 97 ? 10.631 -1.586 -7.295 1.00 89.88 97 SER A C 1
ATOM 784 O O . SER A 1 97 ? 10.694 -0.784 -6.369 1.00 89.88 97 SER A O 1
ATOM 786 N N . LYS A 1 98 ? 11.632 -1.730 -8.164 1.00 90.75 98 LYS A N 1
ATOM 787 C CA . LYS A 1 98 ? 12.794 -0.823 -8.197 1.00 90.75 98 LYS A CA 1
ATOM 788 C C . LYS A 1 98 ? 12.484 0.517 -8.877 1.00 90.75 98 LYS A C 1
ATOM 790 O O . LYS A 1 98 ? 13.300 1.429 -8.831 1.00 90.75 98 LYS A O 1
ATOM 795 N N . ASP A 1 99 ? 11.318 0.625 -9.506 1.00 90.56 99 ASP A N 1
ATOM 796 C CA . ASP A 1 99 ? 10.830 1.817 -10.196 1.00 90.56 99 ASP A CA 1
ATOM 797 C C . ASP A 1 99 ? 9.910 2.628 -9.263 1.00 90.56 99 ASP A C 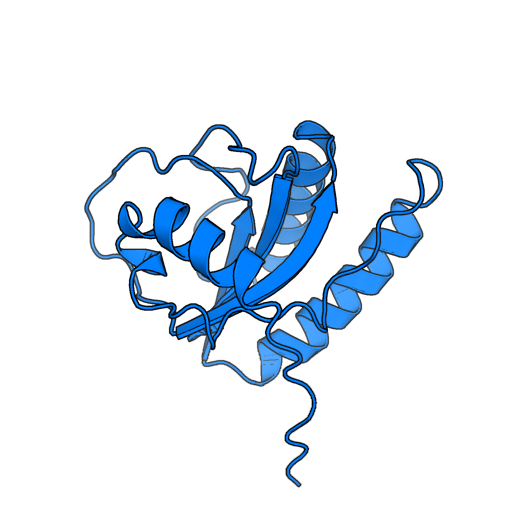1
ATOM 799 O O . ASP A 1 99 ? 8.807 2.188 -8.918 1.00 90.56 99 ASP A O 1
ATOM 803 N N . SER A 1 100 ? 10.376 3.804 -8.826 1.00 90.56 100 SER A N 1
ATOM 804 C CA . SER A 1 100 ? 9.625 4.696 -7.931 1.00 90.56 100 SER A CA 1
ATOM 805 C C . SER A 1 100 ? 8.396 5.310 -8.584 1.00 90.56 100 SER A C 1
ATOM 807 O O . SER A 1 100 ? 7.411 5.596 -7.892 1.00 90.56 100 SER A O 1
ATOM 809 N N . ASP A 1 101 ? 8.463 5.541 -9.892 1.00 89.69 101 ASP A N 1
ATOM 810 C CA . ASP A 1 101 ? 7.410 6.208 -10.645 1.00 89.69 101 ASP A CA 1
ATOM 811 C C . ASP A 1 101 ? 6.256 5.236 -10.822 1.00 89.69 101 ASP A C 1
ATOM 813 O O . ASP A 1 101 ? 5.119 5.579 -10.511 1.00 89.69 101 ASP A O 1
ATOM 817 N N . PHE A 1 102 ? 6.560 3.973 -11.128 1.00 90.12 102 PHE A N 1
ATOM 818 C CA . PHE A 1 102 ? 5.564 2.908 -11.155 1.00 90.12 102 PHE A CA 1
ATOM 819 C C . PHE A 1 102 ? 4.794 2.766 -9.829 1.00 90.12 102 PHE A C 1
ATOM 821 O O . PHE A 1 102 ? 3.564 2.694 -9.827 1.00 90.12 102 PHE A O 1
ATOM 828 N N . ILE A 1 103 ? 5.487 2.763 -8.683 1.00 91.56 103 ILE A N 1
ATOM 829 C CA . ILE A 1 103 ? 4.816 2.701 -7.370 1.00 91.56 103 ILE A CA 1
ATOM 830 C C . ILE A 1 103 ? 3.963 3.950 -7.117 1.00 91.56 103 ILE A C 1
ATOM 832 O O . ILE A 1 103 ? 2.861 3.843 -6.579 1.00 91.56 103 ILE A O 1
ATOM 836 N N . SER A 1 104 ? 4.430 5.125 -7.542 1.00 89.88 104 SER A N 1
ATOM 837 C CA . SER A 1 104 ? 3.677 6.380 -7.407 1.00 89.88 104 SER A CA 1
ATOM 838 C C . SER A 1 104 ? 2.438 6.415 -8.310 1.00 89.88 104 SER A C 1
ATOM 840 O O . SER A 1 104 ? 1.382 6.887 -7.896 1.00 89.88 104 SER A O 1
ATOM 842 N N . GLU A 1 105 ? 2.525 5.875 -9.525 1.00 90.75 105 GLU A N 1
ATOM 843 C CA . GLU A 1 105 ? 1.385 5.709 -10.429 1.00 90.75 105 GLU A CA 1
ATOM 844 C C . GLU A 1 105 ? 0.333 4.763 -9.842 1.00 90.75 105 GLU A C 1
ATOM 846 O O . GLU A 1 105 ? -0.865 5.049 -9.917 1.00 90.75 105 GLU A O 1
ATOM 851 N N . LEU A 1 106 ? 0.761 3.649 -9.237 1.00 91.94 106 LEU A N 1
ATOM 852 C CA . LEU A 1 106 ? -0.147 2.726 -8.557 1.00 91.94 106 LEU A CA 1
ATOM 853 C C . LEU A 1 106 ? -0.827 3.381 -7.352 1.00 91.94 106 LEU A C 1
ATOM 855 O O . LEU A 1 106 ? -2.044 3.265 -7.216 1.00 91.94 106 LEU A O 1
ATOM 859 N N . GLU A 1 107 ? -0.074 4.084 -6.506 1.00 92.31 107 GLU A N 1
ATOM 860 C CA . GLU A 1 107 ? -0.628 4.827 -5.369 1.00 92.31 107 GLU A CA 1
ATOM 861 C C . GLU A 1 107 ? -1.684 5.838 -5.843 1.00 92.31 107 GLU A C 1
ATOM 863 O O . GLU A 1 107 ? -2.811 5.838 -5.347 1.00 92.31 107 GLU A O 1
ATOM 868 N N . ASN A 1 108 ? -1.361 6.652 -6.852 1.00 91.19 108 ASN A N 1
ATOM 869 C CA . ASN A 1 108 ? -2.290 7.627 -7.423 1.00 91.19 108 ASN A CA 1
ATOM 870 C C . ASN A 1 108 ? -3.556 6.963 -7.972 1.00 91.19 108 ASN A C 1
ATOM 872 O O . ASN A 1 108 ? -4.667 7.434 -7.713 1.00 91.19 108 ASN A O 1
ATOM 876 N N . TYR A 1 109 ? -3.401 5.857 -8.703 1.00 93.00 109 TYR A N 1
ATOM 877 C CA . TYR A 1 109 ? -4.519 5.080 -9.226 1.00 93.00 109 TYR A CA 1
ATOM 878 C C . TYR A 1 109 ? -5.444 4.583 -8.105 1.00 93.00 109 TYR A C 1
ATOM 880 O O . TYR A 1 109 ? -6.658 4.772 -8.189 1.00 93.00 109 TYR A O 1
ATOM 888 N N . TYR A 1 110 ? -4.896 3.992 -7.041 1.00 94.44 110 TYR A N 1
ATOM 889 C CA . TYR A 1 110 ? -5.709 3.438 -5.957 1.00 94.44 110 TYR A CA 1
ATOM 890 C C . TYR A 1 110 ? -6.306 4.490 -5.035 1.00 94.44 110 TYR A C 1
ATOM 892 O O . TYR A 1 110 ? -7.469 4.356 -4.655 1.00 94.44 110 TYR A O 1
ATOM 900 N N . ASN A 1 111 ? -5.575 5.565 -4.748 1.00 92.56 111 ASN A N 1
ATOM 901 C CA . ASN A 1 111 ? -6.140 6.708 -4.043 1.00 92.56 111 ASN A CA 1
ATOM 902 C C . ASN A 1 111 ? -7.319 7.285 -4.826 1.00 92.56 111 ASN A C 1
ATOM 904 O O . ASN A 1 111 ? -8.357 7.533 -4.231 1.00 92.56 111 ASN A O 1
ATOM 908 N N . SER A 1 112 ? -7.211 7.411 -6.154 1.00 93.12 112 SER A N 1
ATOM 909 C CA . SER A 1 112 ? -8.324 7.873 -6.999 1.00 93.12 112 SER A CA 1
ATOM 910 C C . SER A 1 112 ? -9.507 6.905 -6.977 1.00 93.12 112 SER A C 1
ATOM 912 O O . SER A 1 112 ? -10.648 7.330 -6.831 1.00 93.12 112 SER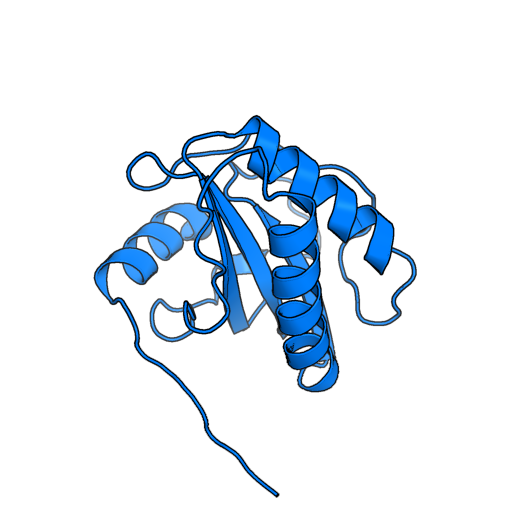 A O 1
ATOM 914 N N . LYS A 1 113 ? -9.241 5.597 -7.090 1.00 94.88 113 LYS A N 1
ATOM 915 C CA . LYS A 1 113 ? -10.274 4.551 -7.096 1.00 94.88 113 LYS A CA 1
ATOM 916 C C . LYS A 1 113 ? -11.074 4.504 -5.792 1.00 94.88 113 LYS A C 1
ATOM 918 O O . LYS A 1 113 ? -12.277 4.268 -5.831 1.00 94.88 113 LYS A O 1
ATOM 923 N N . TYR A 1 114 ? -10.416 4.712 -4.653 1.00 95.06 114 TYR A N 1
ATOM 924 C CA . TYR A 1 114 ? -11.026 4.559 -3.332 1.00 95.06 114 TYR A CA 1
ATOM 925 C C . TYR A 1 114 ? -11.290 5.882 -2.607 1.00 95.06 114 TYR A C 1
ATOM 927 O O . TYR A 1 114 ? -11.704 5.848 -1.451 1.00 95.06 114 TYR A O 1
ATOM 935 N N . ILE A 1 115 ? -11.083 7.047 -3.233 1.00 92.44 115 ILE A N 1
ATOM 936 C CA . ILE A 1 115 ? -11.198 8.351 -2.550 1.00 92.44 115 ILE A CA 1
ATOM 937 C C . ILE A 1 115 ? -12.576 8.573 -1.912 1.00 92.44 115 ILE A C 1
ATOM 939 O O . ILE A 1 115 ? -12.676 9.146 -0.834 1.00 92.44 115 ILE A O 1
ATOM 943 N N . SER A 1 116 ? -13.637 8.077 -2.550 1.00 93.75 116 SER A N 1
ATOM 944 C CA . SER A 1 116 ? -15.019 8.199 -2.069 1.00 93.75 116 SER A CA 1
ATOM 945 C C . SER A 1 116 ? -15.452 7.050 -1.153 1.00 93.75 116 SER A C 1
ATOM 947 O O . SER A 1 116 ? -16.613 6.991 -0.753 1.00 93.75 116 SER A O 1
ATOM 949 N N . HIS A 1 117 ? -14.562 6.107 -0.836 1.00 95.31 117 HIS A N 1
ATOM 950 C CA . HIS A 1 117 ? -14.897 4.982 0.027 1.00 95.31 117 HIS A CA 1
ATOM 951 C C . HIS A 1 117 ? -15.030 5.458 1.482 1.00 95.31 117 HIS A C 1
ATOM 953 O O . HIS A 1 117 ? -14.109 6.057 2.028 1.00 95.31 117 HIS A O 1
ATOM 959 N N . SER A 1 118 ? -16.145 5.142 2.147 1.00 94.69 118 SER A N 1
ATOM 960 C CA . SER A 1 118 ? -16.471 5.643 3.500 1.00 94.69 118 SER A CA 1
ATOM 961 C C . SER A 1 118 ? -15.435 5.291 4.575 1.00 94.69 118 SER A C 1
ATOM 963 O O . SER A 1 118 ? -15.270 6.016 5.552 1.00 94.69 118 SER A O 1
ATOM 965 N N . LYS A 1 119 ? -14.736 4.168 4.387 1.00 95.00 119 LYS A N 1
ATOM 966 C CA . LYS A 1 119 ? -13.633 3.699 5.238 1.00 95.00 119 LYS A CA 1
ATOM 967 C C . LYS A 1 119 ? -12.234 4.222 4.845 1.00 95.00 119 LYS A C 1
ATOM 969 O O . LYS A 1 119 ? -11.274 3.804 5.479 1.00 95.00 119 LYS A O 1
ATOM 974 N N . ASN A 1 120 ? -12.078 5.047 3.806 1.00 93.44 120 ASN A N 1
ATOM 975 C CA . ASN A 1 120 ? -10.760 5.518 3.359 1.00 93.44 120 ASN A CA 1
ATOM 976 C C . ASN A 1 120 ? -10.324 6.780 4.121 1.00 93.44 120 ASN A C 1
ATOM 978 O O . ASN A 1 120 ? -11.045 7.774 4.160 1.00 93.44 120 ASN A O 1
ATOM 982 N N . ASP A 1 121 ? -9.124 6.747 4.695 1.00 91.00 121 ASP A N 1
ATOM 983 C CA . ASP A 1 121 ? -8.526 7.860 5.430 1.00 91.00 121 ASP A CA 1
ATOM 984 C C . ASP A 1 121 ? -7.635 8.771 4.559 1.00 91.00 121 ASP A C 1
ATOM 986 O O . ASP A 1 121 ? -7.227 9.848 5.009 1.00 91.00 121 ASP A O 1
ATOM 990 N N . ASN A 1 122 ? -7.346 8.407 3.300 1.00 88.06 122 ASN A N 1
ATOM 991 C CA . ASN A 1 122 ? -6.700 9.317 2.350 1.00 88.06 122 ASN A CA 1
ATOM 992 C C . ASN A 1 122 ? -7.615 10.527 2.073 1.00 88.06 122 ASN A C 1
ATOM 994 O O . ASN A 1 122 ? -8.647 10.409 1.424 1.00 88.06 122 ASN A O 1
ATOM 998 N N . LYS A 1 123 ? -7.207 11.726 2.514 1.00 79.75 123 LYS A N 1
ATOM 999 C CA . LYS A 1 123 ? -7.991 12.972 2.346 1.00 79.75 123 LYS A CA 1
ATOM 1000 C C . LYS A 1 123 ? -7.965 13.554 0.925 1.00 79.75 123 LYS A C 1
ATOM 1002 O O . LYS A 1 123 ? -8.751 14.444 0.616 1.00 79.75 123 LYS A O 1
ATOM 1007 N N . LYS A 1 124 ? -7.018 13.128 0.086 1.00 79.56 124 LYS A N 1
ATOM 1008 C CA . LYS A 1 124 ? -6.833 13.607 -1.292 1.00 79.56 124 LYS A CA 1
ATOM 1009 C C . LYS A 1 124 ? -6.104 12.565 -2.138 1.00 79.56 124 LYS A C 1
ATOM 1011 O O . LYS A 1 124 ? -5.408 11.706 -1.600 1.00 79.56 124 LYS A O 1
ATOM 1016 N N . VAL A 1 125 ? -6.235 12.690 -3.457 1.00 78.88 125 VAL A N 1
ATOM 1017 C CA . VAL A 1 125 ? -5.416 11.963 -4.436 1.00 78.88 125 VAL A CA 1
ATOM 1018 C C . VAL A 1 125 ? -4.021 12.596 -4.504 1.00 78.88 125 VAL A C 1
ATOM 1020 O O . VAL A 1 125 ? -3.894 13.819 -4.425 1.00 78.88 125 VAL A O 1
ATOM 1023 N N . GLY A 1 126 ? -2.981 11.774 -4.667 1.00 64.06 126 GLY A N 1
ATOM 1024 C CA . GLY A 1 126 ? -1.588 12.226 -4.732 1.00 64.06 126 GLY A CA 1
ATOM 1025 C C . GLY A 1 126 ? -0.824 12.076 -3.416 1.00 64.06 126 GLY A C 1
ATOM 1026 O O . GLY A 1 126 ? -1.393 12.220 -2.331 1.00 64.06 126 GLY A O 1
ATOM 1027 N N . SER A 1 127 ? 0.481 11.802 -3.511 1.00 59.19 127 SER A N 1
ATOM 1028 C CA . SER A 1 127 ? 1.347 11.643 -2.340 1.00 59.19 127 SER A CA 1
ATOM 1029 C C . SER A 1 127 ? 1.689 12.983 -1.680 1.00 59.19 127 SER A C 1
ATOM 1031 O O . SER A 1 127 ? 1.793 14.028 -2.324 1.00 59.19 127 SER A O 1
ATOM 1033 N N . ALA A 1 128 ? 1.908 12.943 -0.366 1.00 58.03 128 ALA A N 1
ATOM 1034 C CA . ALA A 1 128 ? 2.431 14.060 0.417 1.00 58.03 128 ALA A CA 1
ATOM 1035 C C . ALA A 1 128 ? 3.976 14.125 0.431 1.00 58.03 128 ALA A C 1
ATOM 1037 O O . ALA A 1 128 ? 4.531 14.883 1.218 1.00 58.03 128 ALA A O 1
ATOM 1038 N N . GLY A 1 129 ? 4.691 13.353 -0.401 1.00 65.06 129 GLY A N 1
ATOM 1039 C CA . GLY A 1 129 ? 6.156 13.300 -0.325 1.00 65.06 129 GLY A CA 1
ATOM 1040 C C . GLY A 1 129 ? 6.867 12.423 -1.360 1.00 65.06 129 GLY A C 1
ATOM 1041 O O . GLY A 1 129 ? 6.250 11.624 -2.076 1.00 65.06 129 GLY A O 1
ATOM 1042 N N . LYS A 1 130 ? 8.195 12.591 -1.425 1.00 78.00 130 LYS A N 1
ATOM 1043 C CA . LYS A 1 130 ? 9.115 11.834 -2.290 1.00 78.00 130 LYS A CA 1
ATOM 1044 C C . LYS A 1 130 ? 9.228 10.385 -1.804 1.00 78.00 130 LYS A C 1
ATOM 1046 O O . LYS A 1 130 ? 9.378 10.150 -0.605 1.00 78.00 130 LYS A O 1
ATOM 1051 N N . SER A 1 131 ? 9.179 9.432 -2.735 1.00 84.44 131 SER A N 1
ATOM 1052 C CA . SER A 1 131 ? 9.332 8.009 -2.419 1.00 84.44 131 SER A CA 1
ATOM 1053 C C . SER A 1 131 ? 10.730 7.712 -1.869 1.00 84.44 131 SER A C 1
ATOM 1055 O O . SER A 1 131 ? 11.723 8.240 -2.373 1.00 84.44 131 SER A O 1
ATOM 1057 N N . VAL A 1 132 ? 10.811 6.831 -0.876 1.00 86.81 132 VAL A N 1
ATOM 1058 C CA . VAL A 1 132 ? 12.067 6.341 -0.289 1.00 86.81 132 VAL A CA 1
ATOM 1059 C C . VAL A 1 132 ? 12.162 4.844 -0.542 1.00 86.81 132 VAL A C 1
ATOM 1061 O O . VAL A 1 132 ? 11.158 4.135 -0.463 1.00 86.81 132 VAL A O 1
ATOM 1064 N N . SER A 1 133 ? 13.357 4.372 -0.893 1.00 88.81 133 SER A N 1
ATOM 1065 C CA . SER A 1 133 ? 13.603 2.950 -1.100 1.00 88.81 133 SER A CA 1
ATOM 1066 C C . SER A 1 133 ? 14.010 2.264 0.204 1.00 88.81 133 SER A C 1
ATOM 1068 O O . SER A 1 133 ? 14.716 2.828 1.037 1.00 88.81 133 SER A O 1
ATOM 1070 N N . ILE A 1 134 ? 13.588 1.012 0.350 1.00 86.56 134 ILE A N 1
ATOM 1071 C CA . ILE A 1 134 ? 14.029 0.081 1.386 1.00 86.56 134 ILE A CA 1
ATOM 1072 C C . ILE A 1 134 ? 14.704 -1.086 0.666 1.00 86.56 134 ILE A C 1
ATOM 1074 O O . ILE A 1 134 ? 14.083 -1.741 -0.172 1.00 86.56 134 ILE A O 1
ATOM 1078 N N . ASN A 1 135 ? 15.990 -1.322 0.942 1.00 86.88 135 ASN A N 1
ATOM 1079 C CA . ASN A 1 135 ? 16.814 -2.317 0.238 1.00 86.88 135 ASN A CA 1
ATOM 1080 C C . ASN A 1 135 ? 16.754 -2.202 -1.299 1.00 86.88 135 ASN A C 1
ATOM 1082 O O . ASN A 1 135 ? 16.754 -3.201 -2.011 1.00 86.88 135 ASN A O 1
ATOM 1086 N N . GLY A 1 136 ? 16.683 -0.975 -1.825 1.00 88.19 136 GLY A N 1
ATOM 1087 C CA . GLY A 1 136 ? 16.626 -0.724 -3.270 1.00 88.19 136 GLY A CA 1
ATOM 1088 C C . GLY A 1 136 ? 15.258 -0.965 -3.917 1.00 88.19 136 GLY A C 1
ATOM 1089 O O . GLY A 1 136 ? 15.164 -0.919 -5.140 1.00 88.19 136 GLY A O 1
ATOM 1090 N N . HIS A 1 137 ? 14.212 -1.201 -3.123 1.00 90.81 137 HIS A N 1
ATOM 1091 C CA . HIS A 1 137 ? 12.836 -1.365 -3.589 1.00 90.81 137 HIS A CA 1
ATOM 1092 C C . HIS A 1 137 ? 11.928 -0.280 -3.002 1.00 90.81 137 HIS A C 1
ATOM 1094 O O . HIS A 1 137 ? 12.111 0.171 -1.874 1.00 90.81 137 HIS A O 1
ATOM 1100 N N . TYR A 1 138 ? 10.939 0.130 -3.779 1.00 90.69 138 TYR A N 1
ATOM 1101 C CA . TYR A 1 138 ? 9.825 0.978 -3.381 1.00 90.69 138 TYR A CA 1
ATOM 1102 C C . TYR A 1 138 ? 8.596 0.100 -3.216 1.00 90.69 138 TYR A C 1
ATOM 1104 O O . TYR A 1 138 ? 8.411 -0.846 -3.984 1.00 90.69 138 TYR A O 1
ATOM 1112 N N . TYR A 1 139 ? 7.751 0.417 -2.243 1.00 91.19 139 TYR A N 1
ATOM 1113 C CA . TYR A 1 139 ? 6.620 -0.435 -1.899 1.00 91.19 139 TYR A CA 1
ATOM 1114 C C . TYR A 1 139 ? 5.325 0.354 -1.923 1.00 91.19 139 TYR A C 1
ATOM 1116 O O . TYR A 1 139 ? 5.284 1.492 -1.464 1.00 91.19 139 TYR A O 1
ATOM 1124 N N . LEU A 1 140 ? 4.278 -0.285 -2.433 1.00 93.12 140 LEU A N 1
ATOM 1125 C CA . LEU A 1 140 ? 2.888 0.090 -2.231 1.00 93.12 140 LEU A CA 1
ATOM 1126 C C . LEU A 1 140 ? 2.340 -0.754 -1.080 1.00 93.12 140 LEU A C 1
ATOM 1128 O O . LEU A 1 140 ? 2.513 -1.977 -1.072 1.00 93.12 1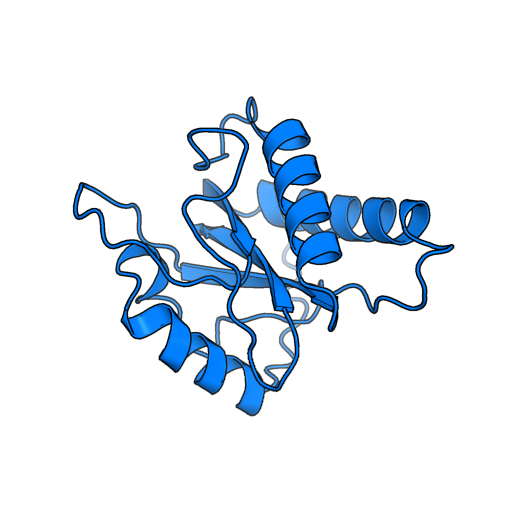40 LEU A O 1
ATOM 1132 N N . TYR A 1 141 ? 1.644 -0.120 -0.149 1.00 93.00 141 TYR A N 1
ATOM 1133 C CA . TYR A 1 141 ? 1.043 -0.785 0.998 1.00 93.00 141 TYR A CA 1
ATOM 1134 C C . TYR A 1 141 ? -0.356 -0.240 1.294 1.00 93.00 141 TYR A C 1
ATOM 1136 O O . TYR A 1 141 ? -0.738 0.847 0.855 1.00 93.00 141 TYR A O 1
ATOM 1144 N N . ILE A 1 142 ? -1.113 -1.004 2.074 1.00 93.44 142 ILE A N 1
ATOM 1145 C CA . ILE A 1 142 ? -2.332 -0.556 2.746 1.00 93.44 142 ILE A CA 1
ATOM 1146 C C . ILE A 1 142 ? -2.138 -0.710 4.252 1.00 93.44 142 ILE A C 1
ATOM 1148 O O . ILE A 1 142 ? -1.663 -1.744 4.716 1.00 93.44 142 ILE A O 1
ATOM 1152 N N . VAL A 1 143 ? -2.483 0.329 5.003 1.00 93.12 143 VAL A N 1
ATOM 1153 C CA . VAL A 1 143 ? -2.507 0.319 6.469 1.00 93.12 143 VAL A CA 1
ATOM 1154 C C . VAL A 1 143 ? -3.940 0.379 6.957 1.00 93.12 143 VAL A C 1
ATOM 1156 O O . VAL A 1 143 ? -4.792 0.970 6.290 1.00 93.12 143 VAL A O 1
ATOM 1159 N N . VAL A 1 144 ? -4.215 -0.261 8.089 1.00 94.12 144 VAL A N 1
ATOM 1160 C CA . VAL A 1 144 ? -5.577 -0.455 8.603 1.00 94.12 144 VAL A CA 1
ATOM 1161 C C . VAL A 1 144 ? -5.660 -0.271 10.118 1.00 94.12 144 VAL A C 1
ATOM 1163 O O . VAL A 1 144 ? -4.644 -0.347 10.813 1.00 94.12 144 VAL A O 1
ATOM 1166 N N . ARG A 1 145 ? -6.878 -0.020 10.611 1.00 92.44 145 ARG A N 1
ATOM 1167 C CA . ARG A 1 145 ? -7.230 0.039 12.039 1.00 92.44 145 ARG A CA 1
ATOM 1168 C C . ARG A 1 145 ? -8.493 -0.761 12.348 1.00 92.44 145 ARG A C 1
ATOM 1170 O O . ARG A 1 145 ? -9.351 -0.895 11.439 1.00 92.44 145 ARG A O 1
#

Foldseek 3Di:
DDDPDDDPQPLVVLVLVCVLCCQPPQENQAHSSQEGAPLEDEDDDPVCVVVLLVSLVVSCVVPQVVFQAKEKDKAFHDPDDDDDHHHFHHKYWNYKDLDQVSLQVSQLVVCVVCVPPPRYPPVDRGDNGDHDDRVSMMTIMMTGD

Secondary structure (DSSP, 8-state):
----------HHHHHHHHHHHTT-GGGTT--GGGEE-TT-B----GGGHHHHHHHHHHHHHHHGGGSS-EEEEESB------S-PPP-SEEEEEEEES-HHHHHHHHHHHHHHHTT-TTB---SSS-SS-B--BTTBEEEEEEE-

Radius of gyration: 14.27 Å; chains: 1; bounding box: 34×36×36 Å

pLDDT: mean 80.64, std 15.49, range [30.2, 95.5]